Protein AF-A0A380SA10-F1 (afdb_monomer_lite)

Structure (mmCIF, N/CA/C/O backbone):
data_AF-A0A380SA10-F1
#
_entry.id   AF-A0A380SA10-F1
#
loop_
_atom_site.group_PDB
_atom_site.id
_atom_site.type_symbol
_atom_site.label_atom_id
_atom_site.label_alt_id
_atom_site.label_comp_id
_atom_site.label_asym_id
_atom_site.label_entity_id
_atom_site.label_seq_id
_atom_site.pdbx_PDB_ins_code
_atom_site.Cartn_x
_atom_site.Cartn_y
_atom_site.Cartn_z
_atom_site.occupancy
_atom_site.B_iso_or_equiv
_atom_site.auth_seq_id
_atom_site.auth_comp_id
_atom_site.auth_asym_id
_atom_site.auth_atom_id
_atom_site.pdbx_PDB_model_num
ATOM 1 N N . MET A 1 1 ? 11.659 -7.674 -4.910 1.00 52.00 1 MET A N 1
ATOM 2 C CA . MET A 1 1 ? 12.459 -6.640 -4.206 1.00 52.00 1 MET A CA 1
ATOM 3 C C . MET A 1 1 ? 13.296 -5.882 -5.220 1.00 52.00 1 MET A C 1
ATOM 5 O O . MET A 1 1 ? 14.246 -6.449 -5.751 1.00 52.00 1 MET A O 1
ATOM 9 N N . ILE A 1 2 ? 12.964 -4.617 -5.481 1.00 61.28 2 ILE A N 1
ATOM 10 C CA . ILE A 1 2 ? 13.733 -3.762 -6.396 1.00 61.28 2 ILE A CA 1
ATOM 11 C C . ILE A 1 2 ? 15.107 -3.479 -5.780 1.00 61.28 2 ILE A C 1
ATOM 13 O O . ILE A 1 2 ? 15.221 -2.756 -4.791 1.00 61.28 2 ILE A O 1
ATOM 17 N N . MET A 1 3 ? 16.157 -4.066 -6.354 1.00 59.75 3 MET A N 1
ATOM 18 C CA . MET A 1 3 ? 17.534 -3.761 -5.975 1.00 59.75 3 MET A CA 1
ATOM 19 C C . MET A 1 3 ? 18.068 -2.621 -6.837 1.00 59.75 3 MET A C 1
ATOM 21 O O . MET A 1 3 ? 18.267 -2.771 -8.043 1.00 59.75 3 MET A O 1
ATOM 25 N N . LEU A 1 4 ? 18.339 -1.487 -6.193 1.00 68.06 4 LEU A N 1
ATOM 26 C CA . LEU A 1 4 ? 19.073 -0.383 -6.797 1.00 68.06 4 LEU A CA 1
ATOM 27 C C . LEU A 1 4 ? 20.561 -0.530 -6.467 1.00 68.06 4 LEU A C 1
ATOM 29 O O . LEU A 1 4 ? 20.958 -0.506 -5.301 1.00 68.06 4 LEU A O 1
ATOM 33 N N . LEU A 1 5 ? 21.396 -0.662 -7.494 1.00 69.75 5 LEU A N 1
ATOM 34 C CA . LEU A 1 5 ? 22.843 -0.559 -7.359 1.00 69.75 5 LEU A CA 1
ATOM 35 C C . LEU A 1 5 ? 23.233 0.913 -7.291 1.00 69.75 5 LEU A C 1
ATOM 37 O O . LEU A 1 5 ? 22.891 1.692 -8.177 1.00 69.75 5 LEU A O 1
ATOM 41 N N . HIS A 1 6 ? 23.985 1.282 -6.259 1.00 79.44 6 HIS A N 1
ATOM 42 C CA . HIS A 1 6 ? 24.529 2.624 -6.102 1.00 79.44 6 HIS A CA 1
ATOM 43 C C . HIS A 1 6 ? 25.998 2.656 -6.530 1.00 79.44 6 HIS A C 1
ATOM 45 O O . HIS A 1 6 ? 26.841 1.986 -5.931 1.00 79.44 6 HIS A O 1
ATOM 51 N N . LYS A 1 7 ? 26.321 3.469 -7.539 1.00 83.31 7 LYS A N 1
ATOM 52 C CA . LYS A 1 7 ? 27.707 3.800 -7.899 1.00 83.31 7 LYS A CA 1
ATOM 53 C C . LYS A 1 7 ? 28.029 5.222 -7.451 1.00 83.31 7 LYS A C 1
ATOM 55 O O . LYS A 1 7 ? 27.264 6.141 -7.727 1.00 83.31 7 LYS A O 1
ATOM 60 N N . LYS A 1 8 ? 29.169 5.412 -6.784 1.00 84.88 8 LYS A N 1
ATOM 61 C CA . LYS A 1 8 ? 29.706 6.735 -6.411 1.00 84.88 8 LYS A CA 1
ATOM 62 C C . LYS A 1 8 ? 30.681 7.244 -7.477 1.00 84.88 8 LYS A C 1
ATOM 64 O O . LYS A 1 8 ? 31.325 6.444 -8.149 1.00 84.88 8 LYS A O 1
ATOM 69 N N . GLY A 1 9 ? 30.829 8.566 -7.585 1.00 87.62 9 GLY A N 1
ATOM 70 C CA . GLY A 1 9 ? 31.796 9.230 -8.473 1.00 87.62 9 GLY A CA 1
ATOM 71 C C . GLY A 1 9 ? 31.143 10.095 -9.555 1.00 87.62 9 GLY A C 1
ATOM 72 O O . GLY A 1 9 ? 29.924 10.224 -9.596 1.00 87.62 9 GLY A O 1
ATOM 73 N N . LYS A 1 10 ? 31.963 10.680 -10.442 1.00 82.56 10 LYS A N 1
ATOM 74 C CA . LYS A 1 10 ? 31.530 11.618 -11.503 1.00 82.56 10 LYS A CA 1
ATOM 75 C C . LYS A 1 10 ? 30.440 11.051 -12.432 1.00 82.56 10 LYS A C 1
ATOM 77 O O . LYS A 1 10 ? 29.636 11.814 -12.946 1.00 82.56 10 LYS A O 1
ATOM 82 N N . TYR A 1 11 ? 30.410 9.730 -12.610 1.00 82.19 11 TYR A N 1
ATOM 83 C CA . TYR A 1 11 ? 29.404 8.998 -13.395 1.00 82.19 11 TYR A CA 1
ATOM 84 C C . TYR A 1 11 ? 28.603 8.019 -12.520 1.00 82.19 11 TYR A C 1
ATOM 86 O O . TYR A 1 11 ? 28.212 6.939 -12.959 1.00 82.19 11 TYR A O 1
ATOM 94 N N . GLY A 1 12 ? 28.462 8.352 -11.237 1.00 84.12 12 GLY A N 1
ATOM 95 C CA . GLY A 1 12 ? 27.673 7.592 -10.281 1.00 84.12 12 GLY A CA 1
ATOM 96 C C . GLY A 1 12 ? 26.165 7.758 -10.483 1.00 84.12 12 GLY A C 1
ATOM 97 O O . GLY A 1 12 ? 25.714 8.582 -11.272 1.00 84.12 12 GLY A O 1
ATOM 98 N N . GLY A 1 13 ? 25.383 6.976 -9.746 1.00 84.19 13 GLY A N 1
ATOM 99 C CA . GLY A 1 13 ? 23.924 6.984 -9.817 1.00 84.19 13 GLY A CA 1
ATOM 100 C C . GLY A 1 13 ? 23.303 5.722 -9.227 1.00 84.19 13 GLY A C 1
ATOM 101 O O . GLY A 1 13 ? 24.017 4.819 -8.777 1.00 84.19 13 GLY A O 1
ATOM 102 N N . TYR A 1 14 ? 21.972 5.681 -9.228 1.00 82.50 14 TYR A N 1
ATOM 103 C CA . TYR A 1 14 ? 21.204 4.475 -8.939 1.00 82.50 14 TYR A CA 1
ATOM 104 C C . TYR A 1 14 ? 20.842 3.792 -10.252 1.00 82.50 14 TYR A C 1
ATOM 106 O O . TYR A 1 14 ? 20.254 4.411 -11.136 1.00 82.50 14 TYR A O 1
ATOM 114 N N . CYS A 1 15 ? 21.190 2.519 -10.371 1.00 78.12 15 CYS A N 1
ATOM 115 C CA . CYS A 1 15 ? 20.804 1.688 -11.500 1.00 78.12 15 CYS A CA 1
ATOM 116 C C . CYS A 1 15 ? 19.938 0.545 -10.997 1.00 78.12 15 CYS A C 1
ATOM 118 O O . CYS A 1 15 ? 20.241 -0.074 -9.977 1.00 78.12 15 CYS A O 1
ATOM 120 N N . ILE A 1 16 ? 18.885 0.245 -11.740 1.00 79.06 16 ILE A N 1
ATOM 121 C CA . ILE A 1 16 ? 18.111 -0.969 -11.530 1.00 79.06 16 ILE A CA 1
ATOM 122 C C . ILE A 1 16 ? 18.974 -2.167 -11.929 1.00 79.06 16 ILE A C 1
ATOM 124 O O . ILE A 1 16 ? 19.653 -2.133 -12.956 1.00 79.06 16 ILE A O 1
ATOM 128 N N . ASN A 1 17 ? 18.961 -3.212 -11.105 1.00 70.56 17 ASN A N 1
ATOM 129 C CA . ASN A 1 17 ? 19.607 -4.478 -11.418 1.00 70.56 17 ASN A CA 1
ATOM 130 C C . ASN A 1 17 ? 18.559 -5.592 -11.498 1.00 70.56 17 ASN A C 1
ATOM 132 O O . ASN A 1 17 ? 17.841 -5.823 -10.526 1.00 70.56 17 ASN A O 1
ATOM 136 N N . GLY A 1 18 ? 18.505 -6.288 -12.635 1.00 72.38 18 GLY A N 1
ATOM 137 C CA . GLY A 1 18 ? 17.511 -7.324 -12.926 1.00 72.38 18 GLY A CA 1
ATOM 138 C C . GLY A 1 18 ? 16.308 -6.824 -13.732 1.00 72.38 18 GLY A C 1
ATOM 139 O O . GLY A 1 18 ? 16.201 -5.638 -14.043 1.00 72.38 18 GLY A O 1
ATOM 140 N N . ASP A 1 19 ? 15.419 -7.754 -14.085 1.00 78.50 19 ASP A N 1
ATOM 141 C CA . ASP A 1 19 ? 14.158 -7.440 -14.757 1.00 78.50 19 ASP A CA 1
ATOM 142 C C . ASP A 1 19 ? 13.130 -6.965 -13.723 1.00 78.50 19 ASP A C 1
ATOM 144 O O . ASP A 1 19 ? 12.731 -7.717 -12.833 1.00 78.50 19 ASP A O 1
ATOM 148 N N . ILE A 1 20 ? 12.751 -5.689 -13.809 1.00 86.00 20 ILE A N 1
ATOM 149 C CA . ILE A 1 20 ? 11.747 -5.083 -12.928 1.00 86.00 20 ILE A CA 1
ATOM 150 C C . ILE A 1 20 ? 10.387 -4.938 -13.594 1.00 86.00 20 ILE A C 1
ATOM 152 O O . ILE A 1 20 ? 9.446 -4.512 -12.928 1.00 86.00 20 ILE A O 1
ATOM 156 N N . LEU A 1 21 ? 10.274 -5.239 -14.888 1.00 88.38 21 LEU A N 1
ATOM 157 C CA . LEU A 1 21 ? 9.061 -4.944 -15.643 1.00 88.38 21 LEU A CA 1
ATOM 158 C C . LEU A 1 21 ? 7.872 -5.727 -15.080 1.00 88.38 21 LEU A C 1
ATOM 160 O O . LEU A 1 21 ? 6.786 -5.173 -14.953 1.00 88.38 21 LEU A O 1
ATOM 164 N N . ASP A 1 22 ? 8.108 -6.953 -14.617 1.00 90.00 22 ASP A N 1
ATOM 165 C CA . ASP A 1 22 ? 7.071 -7.799 -14.019 1.00 90.00 22 ASP A CA 1
ATOM 166 C C . ASP A 1 22 ? 6.904 -7.571 -12.502 1.00 90.00 22 ASP A C 1
ATOM 168 O O . ASP A 1 22 ? 6.170 -8.301 -11.837 1.00 90.00 22 ASP A O 1
ATOM 172 N N . THR A 1 23 ? 7.578 -6.566 -11.926 1.00 90.88 23 THR A N 1
ATOM 173 C CA . THR A 1 23 ? 7.425 -6.232 -10.502 1.00 90.88 23 THR A CA 1
ATOM 174 C C . THR A 1 23 ? 6.043 -5.619 -10.261 1.00 90.88 23 THR A C 1
ATOM 176 O O . THR A 1 23 ? 5.741 -4.580 -10.856 1.00 90.88 23 THR A O 1
ATOM 179 N N . PRO A 1 24 ? 5.216 -6.194 -9.366 1.00 94.00 24 PRO A N 1
ATOM 180 C CA . PRO A 1 24 ? 3.937 -5.603 -8.996 1.00 94.00 24 PRO A CA 1
ATOM 181 C C . PRO A 1 24 ? 4.127 -4.295 -8.225 1.00 94.00 24 PRO A C 1
ATOM 183 O O . PRO A 1 24 ? 4.984 -4.199 -7.338 1.00 94.00 24 PRO A O 1
ATOM 186 N N . LEU A 1 25 ? 3.267 -3.307 -8.471 1.00 93.62 25 LEU A N 1
ATOM 187 C CA . LEU A 1 25 ? 3.291 -2.034 -7.747 1.00 93.62 25 LEU A CA 1
ATOM 188 C C . LEU A 1 25 ? 3.025 -2.203 -6.250 1.00 93.62 25 LEU A C 1
ATOM 190 O O . LEU A 1 25 ? 3.448 -1.355 -5.465 1.00 93.62 25 LEU A O 1
ATOM 194 N N . SER A 1 26 ? 2.400 -3.304 -5.820 1.00 94.12 26 SER A N 1
ATOM 195 C CA . SER A 1 26 ? 2.237 -3.613 -4.395 1.00 94.12 26 SER A CA 1
ATOM 196 C C . SER A 1 26 ? 3.572 -3.678 -3.645 1.00 94.12 26 SER A C 1
ATOM 198 O O . SER A 1 26 ? 3.615 -3.3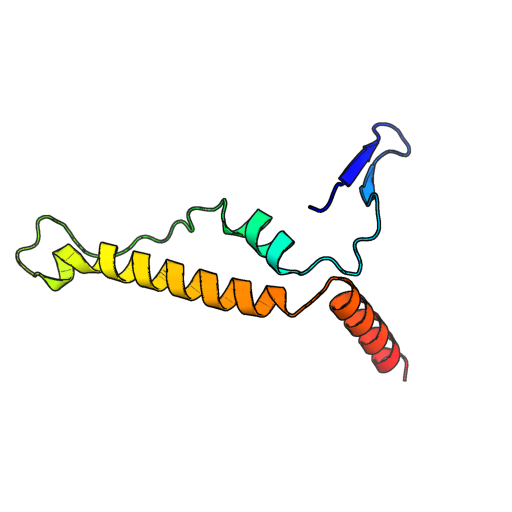13 -2.474 1.00 94.12 26 SER A O 1
ATOM 200 N N . GLU A 1 27 ? 4.672 -4.087 -4.294 1.00 90.56 27 GLU A N 1
ATOM 201 C CA . GLU A 1 27 ? 5.999 -4.077 -3.656 1.00 90.56 27 GLU A CA 1
ATOM 202 C C . GLU A 1 27 ? 6.466 -2.649 -3.342 1.00 90.56 27 GLU A C 1
ATOM 204 O O . GLU A 1 27 ? 6.964 -2.377 -2.248 1.00 90.56 27 GLU A O 1
ATOM 209 N N . LEU A 1 28 ? 6.269 -1.720 -4.281 1.00 89.06 28 LEU A N 1
ATOM 210 C CA . LEU A 1 28 ? 6.564 -0.302 -4.073 1.00 89.06 28 LEU A CA 1
ATOM 211 C C . LEU A 1 28 ? 5.635 0.306 -3.025 1.00 89.06 28 LEU A C 1
ATOM 213 O O . LEU A 1 28 ? 6.096 0.986 -2.108 1.00 89.06 28 LEU A O 1
ATOM 217 N N . PHE A 1 29 ? 4.337 0.022 -3.138 1.00 90.31 29 PHE A N 1
ATOM 218 C CA . PHE A 1 29 ? 3.325 0.462 -2.187 1.00 90.31 29 PHE A CA 1
ATOM 219 C C . PHE A 1 29 ? 3.723 0.054 -0.769 1.00 90.31 29 PHE A C 1
ATOM 221 O O . PHE A 1 29 ? 3.860 0.912 0.097 1.00 90.31 29 PHE A O 1
ATOM 228 N N . GLN A 1 30 ? 4.034 -1.221 -0.531 1.00 89.12 30 GLN A N 1
ATOM 229 C CA . GLN A 1 30 ? 4.480 -1.669 0.783 1.00 89.12 30 GLN A CA 1
ATOM 230 C C . GLN A 1 30 ? 5.724 -0.910 1.257 1.00 89.12 30 GLN A C 1
ATOM 232 O O . GLN A 1 30 ? 5.722 -0.409 2.380 1.00 89.12 30 GLN A O 1
ATOM 237 N N . LEU A 1 31 ? 6.762 -0.774 0.425 1.00 85.69 31 LEU A N 1
ATOM 238 C CA . LEU A 1 31 ? 8.018 -0.117 0.811 1.00 85.69 31 LEU A CA 1
ATOM 239 C C . LEU A 1 31 ? 7.825 1.326 1.297 1.00 85.69 31 LEU A C 1
ATOM 241 O O . LEU A 1 31 ? 8.466 1.726 2.273 1.00 85.69 31 LEU A O 1
ATOM 245 N N . PHE A 1 32 ? 6.942 2.088 0.651 1.00 82.69 32 PHE A N 1
ATOM 246 C CA . PHE A 1 32 ? 6.719 3.500 0.974 1.00 82.69 32 PHE A CA 1
ATOM 247 C C . PHE A 1 32 ? 5.600 3.740 1.997 1.00 82.69 32 PHE A C 1
ATOM 249 O O . PHE A 1 32 ? 5.622 4.758 2.693 1.00 82.69 32 PHE A O 1
ATOM 256 N N . VAL A 1 33 ? 4.650 2.809 2.111 1.00 80.44 33 VAL A N 1
ATOM 257 C CA . VAL A 1 33 ? 3.397 2.986 2.865 1.00 80.44 33 VAL A CA 1
ATOM 258 C C . VAL A 1 33 ? 3.410 2.181 4.175 1.00 80.44 33 VAL A C 1
ATOM 260 O O . VAL A 1 33 ? 3.001 2.719 5.196 1.00 80.44 33 VAL A O 1
ATOM 263 N N . THR A 1 34 ? 3.960 0.953 4.233 1.00 67.81 34 THR A N 1
ATOM 264 C CA . THR A 1 34 ? 3.968 0.150 5.490 1.00 67.81 34 THR A CA 1
ATOM 265 C C . THR A 1 34 ? 4.863 0.713 6.592 1.00 67.81 34 THR A C 1
ATOM 267 O O . THR A 1 34 ? 4.621 0.457 7.770 1.00 67.81 34 THR A O 1
ATOM 270 N N . LYS A 1 35 ? 5.908 1.470 6.239 1.00 58.34 35 LYS A N 1
ATOM 271 C CA . LYS A 1 35 ? 6.855 2.032 7.217 1.00 58.34 35 LYS A CA 1
ATOM 272 C C . LYS A 1 35 ? 6.434 3.387 7.781 1.00 58.34 35 LYS A C 1
ATOM 274 O O . LYS A 1 35 ? 7.060 3.857 8.728 1.00 58.34 35 LYS A O 1
ATOM 279 N N . GLN A 1 36 ? 5.392 4.010 7.234 1.00 60.12 36 GLN A N 1
ATOM 280 C CA . GLN A 1 36 ? 4.828 5.229 7.799 1.00 60.12 36 GLN A CA 1
ATOM 281 C C . GLN A 1 36 ? 3.697 4.843 8.749 1.00 60.12 36 GLN A C 1
ATOM 283 O O . GLN A 1 36 ? 2.639 4.386 8.321 1.00 60.12 36 GLN A O 1
ATOM 288 N N . SER A 1 37 ? 3.878 5.065 10.056 1.00 58.03 37 SER A N 1
ATOM 289 C CA . SER A 1 37 ? 2.696 5.301 10.881 1.00 58.03 37 SER A CA 1
ATOM 290 C C . SER A 1 37 ? 2.072 6.570 10.304 1.00 58.03 37 SER A C 1
ATOM 292 O O . SER A 1 37 ? 2.707 7.619 10.293 1.00 58.03 37 SER A O 1
ATOM 294 N N . PHE A 1 38 ? 0.880 6.473 9.714 1.00 59.53 38 PHE A N 1
ATOM 295 C CA . PHE A 1 38 ? 0.281 7.542 8.898 1.00 59.53 38 PHE A CA 1
ATOM 296 C C . PHE A 1 38 ? -0.009 8.859 9.642 1.00 59.53 38 PHE A C 1
ATOM 298 O O . PHE A 1 38 ? -0.800 9.667 9.166 1.00 59.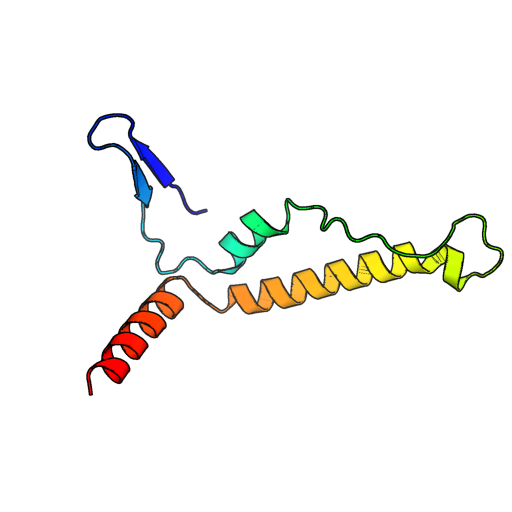53 38 PHE A O 1
ATOM 305 N N . GLY A 1 39 ? 0.535 9.076 10.844 1.00 57.72 39 GLY A N 1
ATOM 306 C CA . GLY A 1 39 ? 0.229 10.231 11.683 1.00 57.72 39 GLY A CA 1
ATOM 307 C C . GLY A 1 39 ? -1.267 10.358 11.978 1.00 57.72 39 GLY A C 1
ATOM 308 O O . GLY A 1 39 ? -1.708 11.401 12.452 1.00 57.72 39 GLY A O 1
ATOM 309 N N . ARG A 1 40 ? -2.066 9.323 11.672 1.00 70.19 40 ARG A N 1
ATOM 310 C CA . ARG A 1 40 ? -3.517 9.356 11.804 1.00 70.19 40 ARG A CA 1
ATOM 311 C C . ARG A 1 40 ? -3.841 9.392 13.283 1.00 70.19 40 ARG A C 1
ATOM 313 O O . ARG A 1 40 ? -3.710 8.397 13.995 1.00 70.19 40 ARG A O 1
ATOM 320 N N . VAL A 1 41 ? -4.267 10.563 13.728 1.00 76.44 41 VAL A N 1
ATOM 321 C CA . VAL A 1 41 ? -4.811 10.759 15.061 1.00 76.44 41 VAL A CA 1
ATOM 322 C C . VAL A 1 41 ? -6.253 10.280 15.028 1.00 76.44 41 VAL A C 1
ATOM 324 O O . VAL A 1 41 ? -7.111 10.883 14.385 1.00 76.44 41 VAL A O 1
ATOM 327 N N . TYR A 1 42 ? -6.519 9.170 15.707 1.00 83.06 42 TYR A N 1
ATOM 328 C CA . TYR A 1 42 ? -7.886 8.734 15.948 1.00 83.06 42 TYR A CA 1
ATOM 329 C C . TYR A 1 42 ? -8.447 9.464 17.168 1.00 83.06 42 TYR A C 1
ATOM 331 O O . TYR A 1 42 ? -7.785 9.558 18.206 1.00 83.06 42 TYR A O 1
ATOM 339 N N . THR A 1 43 ? -9.675 9.959 17.031 1.00 87.50 43 THR A N 1
ATOM 340 C CA . THR A 1 43 ? -10.425 10.609 18.108 1.00 87.50 43 THR A CA 1
ATOM 341 C C . THR A 1 43 ? -10.804 9.610 19.207 1.00 87.50 43 THR A C 1
ATOM 343 O O . THR A 1 43 ? -10.529 8.412 19.105 1.00 87.50 43 THR A O 1
ATOM 346 N N . GLY A 1 44 ? -11.427 10.114 20.273 1.00 86.62 44 GLY A N 1
ATOM 347 C CA . GLY A 1 44 ? -11.843 9.311 21.418 1.00 86.62 44 GLY A CA 1
ATOM 348 C C . GLY A 1 44 ? -10.878 9.390 22.600 1.00 86.62 44 GLY A C 1
ATOM 349 O O . GLY A 1 44 ? -9.714 9.775 22.457 1.00 86.62 44 GLY A O 1
ATOM 350 N N . SER A 1 45 ? -11.390 9.038 23.778 1.00 85.25 45 SER A N 1
ATOM 351 C CA . SER A 1 45 ? -10.645 9.004 25.037 1.00 85.25 45 SER A CA 1
ATOM 352 C C . SER A 1 45 ? -10.996 7.747 25.827 1.00 85.25 45 SER A C 1
ATOM 354 O O . SER A 1 45 ? -12.173 7.417 25.972 1.00 85.25 45 SER A O 1
ATOM 356 N N . LEU A 1 46 ? -9.970 7.094 26.381 1.00 82.50 46 LEU A N 1
ATOM 357 C CA . LEU A 1 46 ? -10.114 5.927 27.259 1.00 82.50 46 LEU A CA 1
ATOM 358 C C . LEU A 1 46 ? -10.772 6.277 28.604 1.00 82.50 46 LEU A C 1
ATOM 360 O O . LEU A 1 46 ? -11.263 5.389 29.291 1.00 82.50 46 LEU A O 1
ATOM 364 N N . GLU A 1 47 ? -10.802 7.560 28.964 1.00 87.38 47 GLU A N 1
ATOM 365 C CA . GLU A 1 47 ? -11.419 8.066 30.197 1.00 87.38 47 GLU A CA 1
ATOM 366 C C . GLU A 1 47 ? -12.896 8.444 30.003 1.00 87.38 47 GLU A C 1
ATOM 368 O O . GLU A 1 47 ? -13.547 8.926 30.922 1.00 87.38 47 GLU A O 1
ATOM 373 N N . SER A 1 48 ? -13.439 8.272 28.795 1.00 86.56 48 SER A N 1
ATOM 374 C CA . SER A 1 48 ? -14.835 8.598 28.516 1.00 86.56 48 SER A CA 1
ATOM 375 C C . SER A 1 48 ? -15.767 7.458 28.924 1.00 86.56 48 SER A C 1
ATOM 377 O O . SER A 1 48 ? -15.583 6.322 28.485 1.00 86.56 48 SER A O 1
ATOM 379 N N . ASP A 1 49 ? -16.845 7.794 29.638 1.00 90.44 49 ASP A N 1
ATOM 380 C CA . ASP A 1 49 ? -17.962 6.877 29.925 1.00 90.44 49 ASP A CA 1
ATOM 381 C C . ASP A 1 49 ? -18.750 6.484 28.658 1.00 90.44 49 ASP A C 1
ATOM 383 O O . ASP A 1 49 ? -19.524 5.524 28.641 1.00 90.44 49 ASP A O 1
ATOM 387 N N . CYS A 1 50 ? -18.560 7.218 27.557 1.00 91.12 50 CYS A N 1
ATOM 388 C CA . CYS A 1 50 ? -19.147 6.878 26.271 1.00 91.12 50 CYS A CA 1
ATOM 389 C C . CYS A 1 50 ? -18.363 5.733 25.617 1.00 91.12 50 CYS A C 1
ATOM 391 O O . CYS A 1 50 ? -17.246 5.922 25.132 1.00 91.12 50 CYS A O 1
ATOM 393 N N . LYS A 1 51 ? -19.000 4.562 25.499 1.00 91.25 51 LYS A N 1
ATOM 394 C CA . LYS A 1 51 ? -18.419 3.365 24.866 1.00 91.25 51 LYS A CA 1
ATOM 395 C C . LYS A 1 51 ? -17.886 3.616 23.452 1.00 91.25 51 LYS A C 1
ATOM 397 O O . LYS A 1 51 ? -16.860 3.060 23.081 1.00 91.25 51 LYS A O 1
ATOM 402 N N . ILE A 1 52 ? -18.559 4.463 22.666 1.00 92.56 52 ILE A N 1
ATOM 403 C CA . ILE A 1 52 ? -18.079 4.828 21.325 1.00 92.56 52 ILE A CA 1
ATOM 404 C C . ILE A 1 52 ? -16.763 5.601 21.440 1.00 92.56 52 ILE A C 1
ATOM 406 O O . ILE A 1 52 ? -15.798 5.239 20.782 1.00 92.56 52 ILE A O 1
ATOM 410 N N . SER A 1 53 ? -16.701 6.624 22.296 1.00 91.31 53 SER A N 1
ATOM 411 C CA . SER A 1 53 ? -15.487 7.426 22.505 1.00 91.31 53 SER A CA 1
ATOM 412 C C . SER A 1 53 ? -14.311 6.580 23.005 1.00 91.31 53 SER A C 1
ATOM 414 O O . SER A 1 53 ? -13.182 6.786 22.569 1.00 91.31 53 SER A O 1
ATOM 416 N N . ASN A 1 54 ? -14.583 5.596 23.862 1.00 90.56 54 ASN A N 1
ATOM 417 C CA . ASN A 1 54 ? -13.571 4.683 24.389 1.00 90.56 54 ASN A CA 1
ATOM 418 C C . ASN A 1 54 ? -12.976 3.775 23.290 1.00 90.56 54 ASN A C 1
ATOM 420 O O . ASN A 1 54 ? -11.762 3.622 23.178 1.00 90.56 54 ASN A O 1
ATOM 424 N N . GLU A 1 55 ? -13.829 3.239 22.411 1.00 91.31 55 GLU A N 1
ATOM 425 C CA . GLU A 1 55 ? -13.455 2.176 21.464 1.00 91.31 55 GLU A CA 1
ATOM 426 C C . GLU A 1 55 ? -13.149 2.653 20.036 1.00 91.31 55 GLU A C 1
ATOM 428 O O . GLU A 1 55 ? -12.557 1.912 19.240 1.00 91.31 55 GLU A O 1
ATOM 433 N N . ILE A 1 56 ? -13.546 3.875 19.664 1.00 91.31 56 ILE A N 1
ATOM 434 C CA . ILE A 1 56 ? -13.493 4.347 18.270 1.00 91.31 56 ILE A CA 1
ATOM 435 C C . ILE A 1 56 ? -12.077 4.302 17.690 1.00 91.31 56 ILE A C 1
ATOM 437 O O . ILE A 1 56 ? -11.907 3.912 16.535 1.00 91.31 56 ILE A O 1
ATOM 441 N N . ARG A 1 57 ? -11.046 4.582 18.497 1.00 88.75 57 ARG A N 1
ATOM 442 C CA . ARG A 1 57 ? -9.638 4.454 18.093 1.00 88.75 57 ARG A CA 1
ATOM 443 C C . ARG A 1 57 ? -9.299 3.041 17.619 1.00 88.75 57 ARG A C 1
ATOM 445 O O . ARG A 1 57 ? -8.695 2.873 16.559 1.00 88.75 57 ARG A O 1
ATOM 452 N N . HIS A 1 58 ? -9.693 2.025 18.381 1.00 88.00 58 HIS A N 1
ATOM 453 C CA . HIS A 1 58 ? -9.404 0.629 18.054 1.00 88.00 58 HIS A CA 1
ATOM 454 C C . HIS A 1 58 ? -10.182 0.165 16.823 1.00 88.00 58 HIS A C 1
ATOM 456 O O . HIS A 1 58 ? -9.628 -0.512 15.955 1.00 88.00 58 HIS A O 1
ATOM 462 N N . VAL A 1 59 ? -11.456 0.553 16.718 1.00 91.81 59 VAL A N 1
ATOM 463 C CA . VAL A 1 59 ? -12.295 0.235 15.553 1.00 91.81 59 VAL A CA 1
ATOM 464 C C . VAL A 1 59 ? -11.714 0.858 14.282 1.00 91.81 59 VAL A C 1
ATOM 466 O O . VAL A 1 59 ? -11.524 0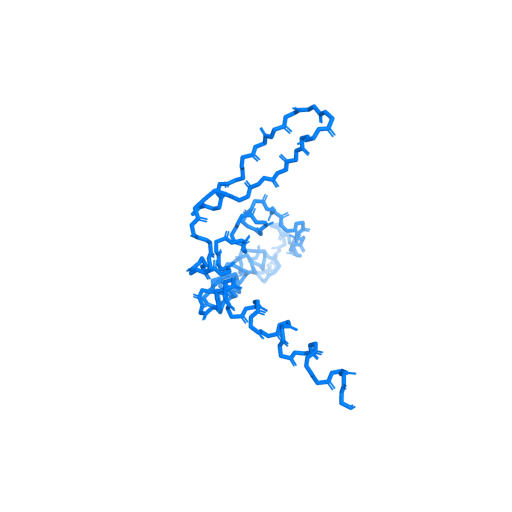.153 13.290 1.00 91.81 59 VAL A O 1
ATOM 469 N N . MET A 1 60 ? -11.367 2.146 14.326 1.00 90.56 60 MET A N 1
ATOM 470 C CA . MET A 1 60 ? -10.819 2.866 13.174 1.00 90.56 60 MET A CA 1
ATOM 471 C C . MET A 1 60 ? -9.448 2.341 12.752 1.00 90.56 60 MET A C 1
ATOM 473 O O . MET A 1 60 ? -9.194 2.215 11.558 1.00 90.56 60 MET A O 1
ATOM 477 N N . SER A 1 61 ? -8.595 1.939 13.698 1.00 87.56 61 SER A N 1
ATOM 478 C CA . SER A 1 61 ? -7.323 1.284 13.374 1.00 87.56 61 SER A CA 1
ATOM 479 C C . SER A 1 61 ? -7.523 -0.026 12.599 1.00 87.56 61 SER A C 1
ATOM 481 O O . SER A 1 61 ? -6.806 -0.277 11.630 1.00 87.56 61 SER A O 1
ATOM 483 N N . ARG A 1 62 ? -8.530 -0.836 12.954 1.00 89.75 62 ARG A N 1
ATOM 484 C CA . ARG A 1 62 ? -8.851 -2.063 12.203 1.00 89.75 62 ARG A CA 1
ATOM 485 C C . ARG A 1 62 ? -9.396 -1.768 10.810 1.00 89.75 62 ARG A C 1
ATOM 487 O O . ARG A 1 62 ? -9.062 -2.490 9.874 1.00 89.75 62 ARG A O 1
ATOM 494 N N . TYR A 1 63 ? -10.235 -0.743 10.660 1.00 91.25 63 TYR A N 1
ATOM 495 C CA . TYR A 1 63 ? -10.702 -0.330 9.334 1.00 91.25 63 TYR A CA 1
ATOM 496 C C . TYR A 1 63 ? -9.562 0.178 8.470 1.00 91.25 63 TYR A C 1
ATOM 498 O O . TYR A 1 63 ? -9.472 -0.229 7.319 1.00 91.25 63 TYR A O 1
ATOM 506 N N . HIS A 1 64 ? -8.633 0.938 9.038 1.00 87.75 64 HIS A N 1
ATOM 507 C CA . HIS A 1 64 ? -7.460 1.389 8.306 1.00 87.75 64 HIS A CA 1
ATOM 508 C C . HIS A 1 64 ? -6.595 0.227 7.795 1.00 87.75 64 HIS A C 1
ATOM 510 O O . HIS A 1 64 ? -6.165 0.241 6.645 1.00 87.75 64 HIS A O 1
ATOM 516 N N . GLN A 1 65 ? -6.409 -0.833 8.589 1.00 87.81 65 GLN A N 1
ATOM 517 C CA . GLN A 1 65 ? -5.722 -2.033 8.099 1.00 87.81 65 GLN A CA 1
ATOM 518 C C . GLN A 1 65 ? -6.470 -2.691 6.929 1.00 87.81 65 GLN A C 1
ATOM 520 O O . GLN A 1 65 ? -5.852 -3.174 5.984 1.00 87.81 65 GLN A O 1
ATOM 525 N N . LYS A 1 66 ? -7.807 -2.711 6.970 1.00 92.44 66 LYS A N 1
ATOM 526 C CA . LYS A 1 66 ? -8.613 -3.236 5.860 1.00 92.44 66 LYS A CA 1
ATOM 527 C C . LYS A 1 66 ? -8.496 -2.361 4.611 1.00 92.44 66 LYS A C 1
ATOM 529 O O . LYS A 1 66 ? -8.347 -2.914 3.529 1.00 92.44 66 LYS A O 1
ATOM 534 N N . GLU A 1 67 ? -8.526 -1.035 4.759 1.00 91.12 67 GLU A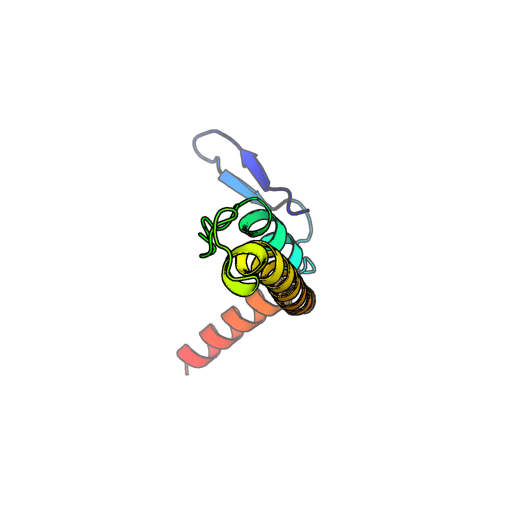 N 1
ATOM 535 C CA . GLU A 1 67 ? -8.277 -0.082 3.665 1.00 91.12 67 GLU A CA 1
ATOM 536 C C . GLU A 1 67 ? -6.919 -0.360 3.013 1.00 91.12 67 GLU A C 1
ATOM 538 O O . GLU A 1 67 ? -6.836 -0.499 1.794 1.00 91.12 67 GLU A O 1
ATOM 543 N N . PHE A 1 68 ? -5.873 -0.513 3.831 1.00 89.94 68 PHE A N 1
ATOM 544 C CA . PHE A 1 68 ? -4.528 -0.824 3.360 1.00 89.94 68 PHE A CA 1
ATOM 545 C C . PHE A 1 68 ? -4.506 -2.108 2.524 1.00 89.94 68 PHE A C 1
ATOM 547 O O . PHE A 1 68 ? -3.997 -2.094 1.408 1.00 89.94 68 PHE A O 1
ATOM 554 N N . ASN A 1 69 ? -5.111 -3.193 3.016 1.00 91.88 69 ASN A N 1
ATOM 555 C CA . ASN A 1 69 ? -5.135 -4.473 2.303 1.00 91.88 69 ASN A CA 1
ATOM 556 C C . ASN A 1 69 ? -5.875 -4.383 0.956 1.00 91.88 69 ASN A C 1
ATOM 558 O O . ASN A 1 69 ? -5.485 -5.042 -0.006 1.00 91.88 69 ASN A O 1
ATOM 562 N N . VAL A 1 70 ? -6.945 -3.583 0.877 1.00 95.19 70 VAL A N 1
ATOM 563 C CA . VAL A 1 70 ? -7.686 -3.357 -0.376 1.00 95.19 70 VAL A CA 1
ATOM 564 C C . VAL A 1 70 ? -6.817 -2.606 -1.385 1.00 95.19 70 VAL A C 1
ATOM 566 O O . VAL A 1 70 ? -6.732 -3.019 -2.541 1.00 95.19 70 VAL A O 1
ATOM 569 N N . LEU A 1 71 ? -6.138 -1.541 -0.951 1.00 93.44 71 LEU A N 1
ATOM 570 C CA . LEU A 1 71 ? -5.229 -0.773 -1.806 1.00 93.44 71 LEU A CA 1
ATOM 571 C C . LEU A 1 71 ? -4.038 -1.616 -2.267 1.00 93.44 71 LEU A C 1
ATOM 573 O O . LEU A 1 71 ? -3.681 -1.601 -3.442 1.00 93.44 71 LEU A O 1
ATOM 577 N N . GLU A 1 72 ? -3.448 -2.392 -1.364 1.00 93.81 72 GLU A N 1
ATOM 578 C CA . GLU A 1 72 ? -2.354 -3.300 -1.688 1.00 93.81 72 GLU A CA 1
ATOM 579 C C . GLU A 1 72 ? -2.779 -4.340 -2.733 1.00 93.81 72 GLU A C 1
ATOM 581 O O . GLU A 1 72 ? -2.057 -4.572 -3.702 1.00 93.81 72 GLU A O 1
ATOM 586 N N . ALA A 1 73 ? -3.966 -4.935 -2.574 1.00 95.44 73 ALA A N 1
ATOM 587 C CA . ALA A 1 73 ? -4.507 -5.899 -3.528 1.00 95.44 73 ALA A CA 1
ATOM 588 C C . ALA A 1 73 ? -4.750 -5.274 -4.909 1.00 95.44 73 ALA A C 1
ATOM 590 O O . ALA A 1 73 ? -4.454 -5.912 -5.918 1.00 95.44 73 ALA A O 1
ATOM 591 N N . PHE A 1 74 ? -5.231 -4.028 -4.957 1.00 96.06 74 PHE A N 1
ATOM 592 C CA . PHE 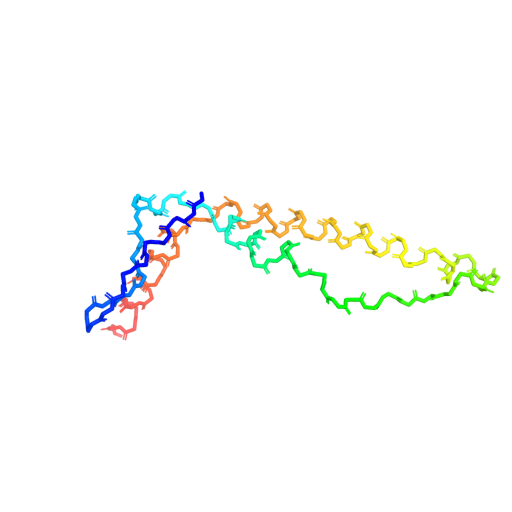A 1 74 ? -5.352 -3.274 -6.204 1.00 96.06 74 PHE A CA 1
ATOM 593 C C . PHE A 1 74 ? -3.985 -3.110 -6.885 1.00 96.06 74 PHE A C 1
ATOM 595 O O . PHE A 1 74 ? -3.806 -3.550 -8.021 1.00 96.06 74 PHE A O 1
ATOM 602 N N . TYR A 1 75 ? -2.982 -2.590 -6.172 1.00 95.75 75 TYR A N 1
ATOM 603 C CA . TYR A 1 75 ? -1.637 -2.390 -6.727 1.00 95.75 75 TYR A CA 1
ATOM 604 C C . TYR A 1 75 ? -0.898 -3.690 -7.056 1.00 95.75 75 TYR A C 1
ATOM 606 O O . TYR A 1 75 ? 0.054 -3.679 -7.830 1.00 95.75 75 TYR A O 1
ATOM 614 N N . ARG A 1 76 ? -1.323 -4.829 -6.507 1.00 96.06 76 ARG A N 1
ATOM 615 C CA . ARG A 1 76 ? -0.767 -6.139 -6.864 1.00 96.06 76 ARG A CA 1
ATOM 616 C C . ARG A 1 76 ? -1.141 -6.567 -8.284 1.00 96.06 76 ARG A C 1
ATOM 618 O O . ARG A 1 76 ? -0.433 -7.381 -8.868 1.00 96.06 76 ARG A O 1
ATOM 625 N N . SER A 1 77 ? -2.243 -6.045 -8.819 1.00 95.75 77 SER A N 1
ATOM 626 C CA . SER A 1 77 ? -2.709 -6.356 -10.176 1.00 95.75 77 SER A CA 1
ATOM 627 C C . SER A 1 77 ? -2.029 -5.536 -11.276 1.00 95.75 77 SER A C 1
ATOM 629 O O . SER A 1 77 ? -2.262 -5.813 -12.446 1.00 95.75 77 SER A O 1
ATOM 631 N N . ILE A 1 78 ? -1.190 -4.563 -10.906 1.00 96.06 78 ILE A N 1
ATOM 632 C CA . ILE A 1 78 ? -0.522 -3.634 -11.823 1.00 96.06 78 ILE A CA 1
ATOM 633 C C . ILE A 1 78 ? 0.987 -3.833 -11.704 1.00 96.06 78 ILE A C 1
ATOM 635 O O . ILE A 1 78 ? 1.519 -3.890 -10.592 1.00 96.06 78 ILE A O 1
ATOM 639 N N . THR A 1 79 ? 1.686 -3.910 -12.830 1.00 95.31 79 THR A N 1
ATOM 640 C CA . THR A 1 79 ? 3.146 -4.054 -12.898 1.00 95.31 79 THR A CA 1
ATOM 641 C C . THR A 1 79 ? 3.829 -2.781 -13.400 1.00 95.31 79 TH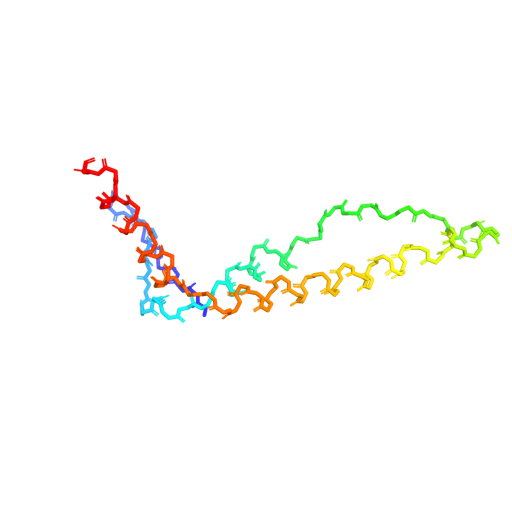R A C 1
ATOM 643 O O . THR A 1 79 ? 3.195 -1.882 -13.952 1.00 95.31 79 THR A O 1
ATOM 646 N N . ILE A 1 80 ? 5.153 -2.696 -13.243 1.00 91.88 80 ILE A N 1
ATOM 647 C CA . ILE A 1 80 ? 5.953 -1.610 -13.836 1.00 91.88 80 ILE A CA 1
ATOM 648 C C . ILE A 1 80 ? 5.817 -1.582 -15.364 1.00 91.88 80 ILE A C 1
ATOM 650 O O . ILE A 1 80 ? 5.818 -0.505 -15.958 1.00 91.88 80 ILE A O 1
ATOM 654 N N . ARG A 1 81 ? 5.677 -2.749 -16.003 1.00 93.06 81 ARG A N 1
ATOM 655 C CA . ARG A 1 81 ? 5.430 -2.869 -17.443 1.00 93.06 81 ARG A CA 1
ATOM 656 C C . ARG A 1 81 ? 4.133 -2.186 -17.852 1.00 93.06 81 ARG A C 1
ATOM 658 O O . ARG A 1 81 ? 4.133 -1.484 -18.857 1.00 93.06 81 ARG A O 1
ATOM 665 N N . ASP A 1 82 ? 3.066 -2.383 -17.085 1.00 94.44 82 ASP A N 1
ATOM 666 C CA . ASP A 1 82 ? 1.762 -1.785 -17.380 1.00 94.44 82 ASP A CA 1
ATOM 667 C C . ASP A 1 82 ? 1.863 -0.255 -17.359 1.00 94.44 82 ASP A C 1
ATOM 669 O O . ASP A 1 82 ? 1.496 0.392 -18.334 1.00 94.44 82 ASP A O 1
ATOM 673 N N . ILE A 1 83 ? 2.509 0.308 -16.332 1.00 92.25 83 ILE A N 1
ATOM 674 C CA . ILE A 1 83 ? 2.779 1.753 -16.241 1.00 92.25 83 ILE A CA 1
ATOM 675 C C . ILE A 1 83 ? 3.641 2.248 -17.406 1.00 92.25 83 ILE A C 1
ATOM 677 O O . ILE A 1 83 ? 3.370 3.294 -17.990 1.00 92.25 83 ILE A O 1
ATOM 681 N N . PHE A 1 84 ? 4.693 1.510 -17.762 1.00 91.06 84 PHE A N 1
ATOM 682 C CA . PHE A 1 84 ? 5.559 1.891 -18.876 1.00 91.06 84 PHE A CA 1
ATOM 683 C C . PHE A 1 84 ? 4.799 1.912 -20.209 1.00 91.06 84 PHE A C 1
ATOM 685 O O . PHE A 1 84 ? 4.985 2.823 -21.013 1.00 91.06 84 PHE A O 1
ATOM 692 N N . ASN A 1 85 ? 3.918 0.935 -20.426 1.00 92.88 85 ASN A N 1
ATOM 693 C CA . ASN A 1 85 ? 3.068 0.883 -21.608 1.00 92.88 85 ASN A CA 1
ATOM 694 C C . ASN A 1 85 ? 2.054 2.035 -21.631 1.00 92.88 85 ASN A C 1
ATOM 696 O O . ASN A 1 85 ? 1.852 2.612 -22.695 1.00 92.88 85 ASN A O 1
ATOM 700 N N . GLU A 1 86 ? 1.452 2.389 -20.492 1.00 91.94 86 GLU A N 1
ATOM 701 C CA . GLU A 1 86 ? 0.541 3.539 -20.387 1.00 91.94 86 GLU A CA 1
ATOM 702 C C . GLU A 1 86 ? 1.241 4.845 -20.788 1.00 91.94 86 GLU A C 1
ATOM 704 O O . GLU A 1 86 ? 0.755 5.538 -21.680 1.00 91.94 86 GLU A O 1
ATOM 709 N N . ILE A 1 87 ? 2.432 5.120 -20.241 1.00 91.19 87 ILE A N 1
ATOM 710 C CA . ILE A 1 87 ? 3.220 6.323 -20.570 1.00 91.19 87 ILE A CA 1
ATOM 711 C C . ILE A 1 87 ? 3.538 6.391 -22.071 1.00 91.19 87 ILE A C 1
ATOM 713 O O . ILE A 1 87 ? 3.376 7.431 -22.705 1.00 91.19 87 ILE A O 1
ATOM 717 N N . LEU A 1 88 ? 3.980 5.279 -22.666 1.00 86.88 88 LEU A N 1
ATOM 718 C CA . LEU A 1 88 ? 4.321 5.247 -24.092 1.00 86.88 88 LEU A CA 1
ATOM 719 C C . LEU A 1 88 ? 3.105 5.451 -25.004 1.00 86.88 88 LEU A C 1
ATOM 721 O O . LEU A 1 88 ? 3.246 5.997 -26.099 1.00 86.88 88 LEU A O 1
ATOM 725 N N . MET A 1 89 ? 1.927 4.989 -24.581 1.00 75.12 89 MET A N 1
ATOM 726 C CA . MET A 1 89 ? 0.682 5.187 -25.323 1.00 75.12 89 MET A CA 1
ATOM 727 C C . MET A 1 89 ? 0.164 6.624 -25.182 1.00 75.12 89 MET A C 1
ATOM 729 O O . MET A 1 89 ? -0.321 7.183 -26.166 1.00 75.12 89 MET A O 1
ATOM 733 N N . GLU A 1 90 ? 0.316 7.252 -24.014 1.00 69.00 90 GLU A N 1
ATOM 734 C CA . GLU A 1 90 ? 0.023 8.681 -23.815 1.00 69.00 90 GLU A CA 1
ATOM 735 C C . GLU A 1 90 ? 0.900 9.569 -24.716 1.00 69.00 90 GLU A C 1
ATOM 737 O O . GLU A 1 90 ? 0.374 10.407 -25.452 1.00 69.00 90 GLU A O 1
ATOM 742 N N . ASP A 1 91 ? 2.209 9.300 -24.775 1.00 63.16 91 ASP A N 1
ATOM 743 C CA . ASP A 1 91 ? 3.158 9.996 -25.662 1.00 63.16 91 ASP A CA 1
ATOM 744 C C . ASP A 1 91 ? 2.813 9.857 -27.158 1.00 63.16 91 ASP A C 1
ATOM 746 O O . ASP A 1 91 ? 3.203 10.694 -27.981 1.00 63.16 91 ASP A O 1
ATOM 750 N N . TYR A 1 92 ? 2.129 8.775 -27.543 1.00 59.12 92 TYR A N 1
ATOM 751 C CA . TYR A 1 92 ? 1.678 8.560 -28.917 1.00 59.12 92 TYR A CA 1
ATOM 752 C C . TYR A 1 92 ? 0.440 9.401 -29.241 1.00 59.12 92 TYR A C 1
ATOM 754 O O . TYR A 1 92 ? 0.335 9.934 -30.344 1.00 59.12 92 TYR A O 1
ATOM 762 N N . HIS A 1 93 ? -0.473 9.561 -28.281 1.00 58.81 93 HIS A N 1
ATOM 763 C CA . HIS A 1 93 ? -1.688 10.358 -28.446 1.00 58.81 93 HIS A CA 1
ATOM 764 C C . HIS A 1 93 ? -1.440 11.872 -28.431 1.00 58.81 93 HIS A C 1
ATOM 766 O O . HIS A 1 93 ? -2.187 12.596 -29.082 1.00 58.81 93 HIS A O 1
ATOM 772 N N . GLU A 1 94 ? -0.391 12.358 -27.761 1.00 55.53 94 GLU A N 1
ATOM 773 C CA . GLU A 1 94 ? -0.041 13.790 -27.747 1.00 55.53 94 GLU A CA 1
ATOM 774 C C . GLU A 1 94 ? 0.639 14.268 -29.050 1.00 55.53 94 GLU A C 1
ATOM 776 O O . GLU A 1 94 ? 0.718 15.465 -29.322 1.00 55.53 94 GLU A O 1
ATOM 781 N N . LYS A 1 95 ? 1.121 13.342 -29.891 1.00 53.25 95 LYS A N 1
ATOM 782 C CA . LYS A 1 95 ? 1.835 13.649 -31.147 1.00 53.25 95 LYS A CA 1
ATOM 783 C C . LYS A 1 95 ? 0.963 13.613 -32.409 1.00 53.25 95 LYS A C 1
ATOM 785 O O . LYS A 1 95 ? 1.517 13.754 -33.502 1.00 53.25 95 LYS A O 1
ATOM 790 N N . ILE A 1 96 ? -0.350 13.402 -32.275 1.00 48.25 96 ILE A N 1
ATOM 791 C CA . ILE A 1 96 ? -1.322 13.366 -33.386 1.00 48.25 96 ILE A CA 1
ATOM 792 C C . ILE A 1 96 ? -2.035 14.711 -33.511 1.00 48.25 96 ILE A C 1
ATOM 794 O O . ILE A 1 96 ? -2.548 15.204 -32.484 1.00 48.25 96 ILE A O 1
#

Foldseek 3Di:
DFDWDFDDDPPTDTDTDDDQQQPFCLVVCCVVPVPDPVPDDFAADCPDPDPCRNCVVVVVVVVVVVVSVVVSVVSRVDGNNNVVVVVVVVVVVVVD

Sequence (96 aa):
MIMLLHKKGKYGGYCINGDILDTPLSELFQLFVTKQSFGRVYTGSLESDCKISNEIRHVMSRYHQKEFNVLEAFYRSITIRDIFNEILMEDYHEKI

Secondary structure (DSSP, 8-state):
---EEEE-STT-EEEE-S--TT-BHHHHHHHHHTT----------TT-S-HHHHHHHHHHHHHHHHHHHHHHHHHHT-BHHHHHHHHHHHHHHTT-

Radius of gyration: 20.82 Å; chains: 1; bounding box: 51×22×64 Å

InterPro domains:
  IPR036388 Winged helix-like DNA-binding domain superfamily [G3DSA:1.10.10.10] (3-95)

Organism: Staphylococcus gallinarum (NCBI:txid1293)

pLDDT: mean 82.83, std 12.5, range [48.25, 96.06]